Protein AF-A0A1Y5IGN7-F1 (afdb_monomer)

Solvent-accessible surface area (backbone atoms only — not comparable to full-atom values): 6038 Å² total; per-residue (Å²): 138,84,83,79,78,75,76,76,76,69,70,50,72,48,80,42,65,46,38,84,84,47,74,67,51,61,45,80,49,49,49,58,25,30,44,35,42,26,32,60,57,84,62,62,44,40,43,39,40,41,74,88,39,44,40,90,91,64,63,32,75,82,65,30,41,79,69,69,37,71,49,67,72,39,74,49,75,40,72,41,65,66,61,41,50,37,34,34,32,19,78,91,36,44,95,77,62,36,52,35,35,39,37,26,90

Nearest PDB structures (foldseek):
  7pcy-assembly1_A  TM=9.526E-01  e=3.043E-13  Ulva prolifera
  1iuz-assembly1_A  TM=9.443E-01  e=8.065E-13  Ulva pertusa
  1tef-assembly2_B  TM=9.364E-01  e=4.954E-13  Spinacia oleracea
  1plb-assembly1_A  TM=9.106E-01  e=1.094E-12  Petroselinum crispum
  7zqe-assembly1_M  TM=9.259E-01  e=1.915E-11  Chlamydomonas reinhardtii

Organism: Ostreococcus tauri (NCBI:txid70448)

InterPro domains:
  IPR000923 Blue (type 1) copper domain [PF00127] (23-105)
  IPR001235 Blue (type 1) copper protein, plastocyanin-type [PR00156] (28-41)
  IPR001235 Blue (type 1) copper protein, plastocyanin-type [PR00156] (43-58)
  IPR001235 Blue (type 1) copper protein, plastocyanin-type [PR00156] (82-96)
  IPR002387 Plastocyanin [PR00157] (37-55)
  IPR002387 Plastocyanin [PR00157] (84-103)
  IPR002387 Plastocyanin [TIGR02656] (22-105)
  IPR002387 Plastocyanin [cd04219] (24-105)
  IPR008972 Cupredoxin [G3DSA:2.60.40.420] (21-105)
  IPR008972 Cupredoxin [SSF49503] (23-105)
  IPR028871 Blue (type 1) copper protein, binding site [PS00196] (84-98)

Sequence (105 aa):
MTWILRRKERQRTDVYKLVPNSQPSSLTISAGDTVEFVNNKAFPHNVVFDEDDVPSGVNADKLSHEDYLNAPGEKRKTTFNEKGTYGYYCEPHQGAGMAGKITVN

Foldseek 3Di:
DDDPPDPPPDQAEDEAEQDLPDDDLEAEEAAFHKYKYFYADDDWWWKFWDPVFDDPPDDRVVQTDLDTDGDGGDIDMGHGHDFAKIKIATVVCVVVVRIHMYGYD

Radius of gyration: 15.25 Å; Cα contacts (8 Å, |Δi|>4): 220; chains: 1; bounding box: 32×38×49 Å

Secondary structure (DSSP, 8-state):
------------EEEEEE-TT-S-SEEEE-TT-EEEEEE-SSS-EEEEE-GGGS-TT--HHHH-EEEEE-STT-EEEEE--S-EEEEEE-GGGGGGT-EEEEEE-

Structure (mmCIF, N/CA/C/O backbone):
data_AF-A0A1Y5IGN7-F1
#
_entry.id   AF-A0A1Y5IGN7-F1
#
loop_
_atom_site.group_PDB
_atom_site.id
_atom_site.type_symbol
_atom_site.label_atom_id
_atom_site.label_alt_id
_atom_site.label_comp_id
_atom_site.label_asym_id
_atom_site.label_entity_id
_atom_site.label_seq_id
_atom_site.pdbx_PDB_ins_code
_atom_site.Cartn_x
_atom_site.Cartn_y
_atom_site.Cartn_z
_atom_site.occupancy
_atom_site.B_iso_or_equiv
_atom_site.auth_seq_id
_atom_site.auth_comp_id
_atom_site.auth_asym_id
_atom_site.auth_atom_id
_atom_site.pdbx_PDB_model_num
ATOM 1 N N . MET A 1 1 ? -7.890 22.329 37.522 1.00 36.06 1 MET A N 1
ATOM 2 C CA . MET A 1 1 ? -8.241 22.276 36.087 1.00 36.06 1 MET A CA 1
ATOM 3 C C . MET A 1 1 ? -7.084 21.652 35.325 1.00 36.06 1 MET A C 1
ATOM 5 O O . MET A 1 1 ? -6.108 22.338 35.053 1.00 36.06 1 MET A O 1
ATOM 9 N N . THR A 1 2 ? -7.146 20.353 35.043 1.00 28.86 2 THR A N 1
ATOM 10 C CA . THR A 1 2 ? -6.061 19.649 34.346 1.00 28.86 2 THR A CA 1
ATOM 11 C C . THR A 1 2 ? -6.426 19.539 32.873 1.00 28.86 2 THR A C 1
ATOM 13 O O . THR A 1 2 ? -7.326 18.790 32.503 1.00 28.86 2 THR A O 1
ATOM 16 N N . TRP A 1 3 ? -5.755 20.323 32.032 1.00 26.64 3 TRP A N 1
ATOM 17 C CA . TRP A 1 3 ? -5.854 20.209 30.582 1.00 26.64 3 TRP A CA 1
ATOM 18 C C . TRP A 1 3 ? -5.065 18.976 30.139 1.00 26.64 3 TRP A C 1
ATOM 20 O O . TRP A 1 3 ? -3.839 19.004 30.063 1.00 26.64 3 TRP A O 1
ATOM 30 N N . ILE A 1 4 ? -5.761 17.871 29.872 1.00 39.97 4 ILE A N 1
ATOM 31 C CA . ILE A 1 4 ? -5.174 16.727 29.173 1.00 39.97 4 ILE A CA 1
ATOM 32 C C . ILE A 1 4 ? -5.028 17.145 27.707 1.00 39.97 4 ILE A C 1
ATOM 34 O O . ILE A 1 4 ? -5.994 17.133 26.944 1.00 39.97 4 ILE A O 1
ATOM 38 N N . LEU A 1 5 ? -3.818 17.546 27.315 1.00 37.66 5 LEU A N 1
ATOM 39 C CA . LEU A 1 5 ? -3.428 17.665 25.912 1.00 37.66 5 LEU A CA 1
ATOM 40 C C . LEU A 1 5 ? -3.561 16.277 25.276 1.00 37.66 5 LEU A C 1
ATOM 42 O O . LEU A 1 5 ? -2.697 15.417 25.451 1.00 37.66 5 LEU A O 1
ATOM 46 N N . ARG A 1 6 ? -4.659 16.037 24.546 1.00 42.53 6 ARG A N 1
ATOM 47 C CA . ARG A 1 6 ? -4.748 14.884 23.645 1.00 42.53 6 ARG A CA 1
ATOM 48 C C . ARG A 1 6 ? -3.618 15.034 22.634 1.00 42.53 6 ARG A C 1
ATOM 50 O O . ARG A 1 6 ? -3.579 16.008 21.883 1.00 42.53 6 ARG A O 1
ATOM 57 N N . ARG A 1 7 ? -2.677 14.088 22.652 1.00 39.34 7 ARG A N 1
ATOM 58 C CA . ARG A 1 7 ? -1.650 13.946 21.619 1.00 39.34 7 ARG A CA 1
ATOM 59 C C . ARG A 1 7 ? -2.398 13.922 20.286 1.00 39.34 7 ARG A C 1
ATOM 61 O O . ARG 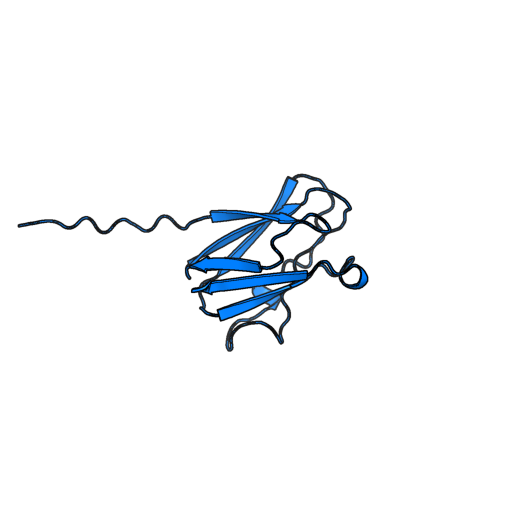A 1 7 ? -3.195 13.020 20.059 1.00 39.34 7 ARG A O 1
ATOM 68 N N . LYS A 1 8 ? -2.197 14.938 19.446 1.00 37.88 8 LYS A N 1
ATOM 69 C CA . LYS A 1 8 ? -2.608 14.896 18.042 1.00 37.88 8 LYS A CA 1
ATOM 70 C C . LYS A 1 8 ? -1.848 13.708 17.466 1.00 37.88 8 LYS A C 1
ATOM 72 O O . LYS A 1 8 ? -0.623 13.773 17.365 1.00 37.88 8 LYS A O 1
ATOM 77 N N . GLU A 1 9 ? -2.539 12.592 17.276 1.00 44.53 9 GLU A N 1
ATOM 78 C CA . GLU A 1 9 ? -1.964 11.364 16.749 1.00 44.53 9 GLU A CA 1
ATOM 79 C C . GLU A 1 9 ? -1.373 11.726 15.390 1.00 44.53 9 GLU A C 1
ATOM 81 O O . GLU A 1 9 ? -2.068 12.098 14.446 1.00 44.53 9 GLU A O 1
ATOM 86 N N . ARG A 1 10 ? -0.047 11.841 15.366 1.00 44.50 10 ARG A N 1
ATOM 87 C CA . ARG A 1 10 ? 0.710 12.169 14.169 1.00 44.50 10 ARG A CA 1
ATOM 88 C C . ARG A 1 10 ? 0.483 10.967 13.264 1.00 44.50 10 ARG A C 1
ATOM 90 O O . ARG A 1 10 ? 0.947 9.901 13.654 1.00 44.50 10 ARG A O 1
ATOM 97 N N . GLN A 1 11 ? -0.245 11.134 12.154 1.00 46.84 11 GLN A N 1
ATOM 98 C CA . GLN A 1 11 ? -0.422 10.097 11.129 1.00 46.84 11 GLN A CA 1
ATOM 99 C C . GLN A 1 11 ? 0.907 9.357 10.972 1.00 46.84 11 GLN A C 1
ATOM 101 O O . GLN A 1 11 ? 1.900 9.973 10.559 1.00 46.84 11 GLN A O 1
ATOM 106 N N . ARG A 1 12 ? 0.988 8.102 11.431 1.00 57.91 12 ARG A N 1
ATOM 107 C CA . ARG A 1 12 ? 2.244 7.368 11.348 1.00 57.91 12 ARG A CA 1
ATOM 108 C C . ARG A 1 12 ? 2.382 6.953 9.894 1.00 57.91 12 ARG A C 1
ATOM 110 O O . ARG A 1 12 ? 1.478 6.382 9.292 1.00 57.91 12 ARG A O 1
ATOM 117 N N . THR A 1 13 ? 3.478 7.390 9.284 1.00 55.81 13 THR A N 1
ATOM 118 C CA . THR A 1 13 ? 3.867 6.908 7.96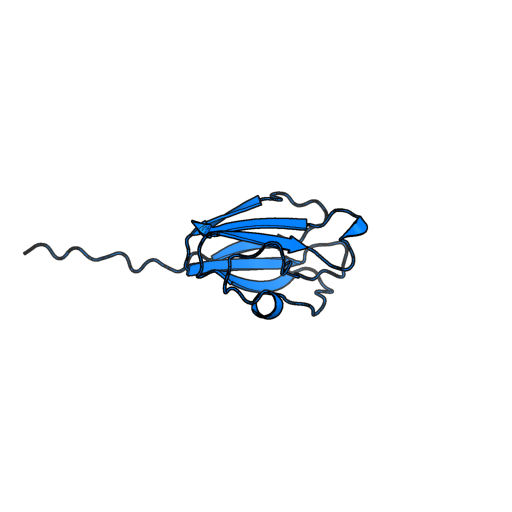4 1.00 55.81 13 THR A CA 1
ATOM 119 C C . THR A 1 13 ? 4.820 5.755 8.194 1.00 55.81 13 THR A C 1
ATOM 121 O O . THR A 1 13 ? 5.957 5.985 8.612 1.00 55.81 13 THR A O 1
ATOM 124 N N . ASP A 1 14 ? 4.357 4.540 7.941 1.00 63.25 14 ASP A N 1
ATOM 125 C CA . ASP A 1 14 ? 5.216 3.366 7.926 1.00 63.25 14 ASP A CA 1
ATOM 126 C C . ASP A 1 14 ? 5.748 3.180 6.499 1.00 63.25 14 ASP A C 1
ATOM 128 O O . ASP A 1 14 ? 5.002 3.172 5.518 1.00 63.25 14 ASP A O 1
ATOM 132 N N . VAL A 1 15 ? 7.074 3.113 6.361 1.00 58.94 15 VAL A N 1
ATOM 133 C CA . VAL A 1 15 ? 7.741 3.000 5.056 1.00 58.94 15 VAL A CA 1
ATOM 134 C C . VAL A 1 15 ? 8.025 1.534 4.764 1.00 58.94 15 VAL A C 1
ATOM 136 O O . VAL A 1 15 ? 8.780 0.883 5.486 1.00 58.94 15 VAL A O 1
ATOM 139 N N . TYR A 1 16 ? 7.467 1.035 3.668 1.00 63.50 16 TYR A N 1
ATOM 140 C CA . TYR A 1 16 ? 7.636 -0.320 3.171 1.00 63.50 16 TYR A CA 1
ATOM 141 C C . TYR A 1 16 ? 8.450 -0.324 1.875 1.00 63.50 16 TYR A C 1
ATOM 143 O O . TYR A 1 16 ? 8.166 0.410 0.936 1.00 63.50 16 TYR A O 1
ATOM 151 N N . LYS A 1 17 ? 9.482 -1.162 1.785 1.00 58.00 17 LYS A N 1
ATOM 152 C CA . LYS A 1 17 ? 10.275 -1.288 0.554 1.00 58.00 17 LYS A CA 1
ATOM 153 C C . LYS A 1 17 ? 9.730 -2.444 -0.274 1.00 58.00 17 LYS A C 1
ATOM 155 O O . LYS A 1 17 ? 9.707 -3.567 0.206 1.00 58.00 17 LYS A O 1
ATOM 160 N N . LEU A 1 18 ? 9.337 -2.165 -1.511 1.00 57.34 18 LEU A N 1
ATOM 161 C CA . LEU A 1 18 ? 9.011 -3.151 -2.532 1.00 57.34 18 LEU A CA 1
ATOM 162 C C . LEU A 1 18 ? 10.310 -3.760 -3.053 1.00 57.34 18 LEU A C 1
ATOM 164 O O . LEU A 1 18 ? 11.067 -3.154 -3.819 1.00 57.34 18 LEU A O 1
ATOM 168 N N . VAL A 1 19 ? 10.595 -4.965 -2.590 1.00 53.41 19 VAL A N 1
ATOM 169 C CA . VAL A 1 19 ? 11.712 -5.773 -3.053 1.00 53.41 19 VAL A CA 1
ATOM 170 C C . VAL A 1 19 ? 11.149 -7.163 -3.345 1.00 53.41 19 VAL A C 1
ATOM 172 O O . VAL A 1 19 ? 10.392 -7.678 -2.521 1.00 53.41 19 VAL A O 1
ATOM 175 N N . PRO A 1 20 ? 11.512 -7.825 -4.458 1.00 45.53 20 PRO A N 1
ATOM 176 C CA . PRO A 1 20 ? 11.178 -9.232 -4.608 1.00 45.53 20 PRO A CA 1
ATOM 177 C C . PRO A 1 20 ? 11.789 -9.967 -3.419 1.00 45.53 20 PRO A C 1
ATOM 179 O O . PRO A 1 20 ? 13.005 -9.885 -3.198 1.00 45.53 20 PRO A O 1
ATOM 182 N N . ASN A 1 21 ? 10.931 -10.625 -2.639 1.00 49.38 21 ASN A N 1
ATOM 183 C CA . ASN A 1 21 ? 11.272 -11.333 -1.408 1.00 49.38 21 ASN A CA 1
ATOM 184 C C . ASN A 1 21 ? 11.571 -10.463 -0.162 1.00 49.38 21 ASN A C 1
ATOM 186 O O . ASN A 1 21 ? 12.095 -10.993 0.820 1.00 49.38 21 ASN A O 1
ATOM 190 N N . SER A 1 22 ? 11.266 -9.152 -0.141 1.00 49.84 22 SER A N 1
ATOM 191 C CA . SER A 1 22 ? 11.316 -8.403 1.127 1.00 49.84 22 SER A CA 1
ATOM 192 C C . SER A 1 22 ? 10.107 -8.732 1.975 1.00 49.84 22 SER A C 1
ATOM 194 O O . SER A 1 22 ? 9.008 -8.233 1.768 1.00 49.84 22 SER A O 1
ATOM 196 N N . GLN A 1 23 ? 10.363 -9.543 2.985 1.00 51.81 23 GLN A N 1
ATOM 197 C CA . GLN A 1 23 ? 9.566 -9.569 4.187 1.00 51.81 23 GLN A CA 1
ATOM 198 C C . GLN A 1 23 ? 9.476 -8.166 4.831 1.00 51.81 23 GLN A C 1
ATOM 200 O O . GLN A 1 23 ? 10.423 -7.379 4.742 1.00 51.81 23 GLN A O 1
ATOM 205 N N . PRO A 1 24 ? 8.377 -7.883 5.541 1.00 52.00 24 PRO A N 1
ATOM 206 C CA . PRO A 1 24 ? 7.357 -8.865 5.874 1.00 52.00 24 PRO A CA 1
ATOM 207 C C . PRO A 1 24 ? 6.276 -8.986 4.794 1.00 52.00 24 PRO A C 1
ATOM 209 O O . PRO A 1 24 ? 5.759 -7.992 4.296 1.00 52.00 24 PRO A O 1
ATOM 212 N N . SER A 1 25 ? 5.891 -10.230 4.501 1.00 69.31 25 SER A N 1
ATOM 213 C CA . SER A 1 25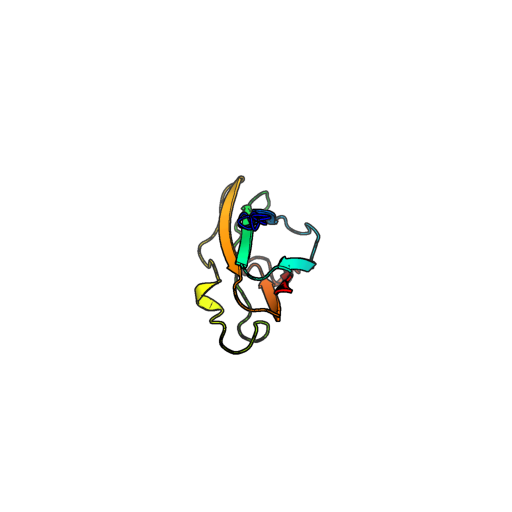 ? 4.649 -10.578 3.799 1.00 69.31 25 SER A CA 1
ATOM 214 C C . SER A 1 25 ? 3.397 -10.180 4.597 1.00 69.31 25 SER A C 1
ATOM 21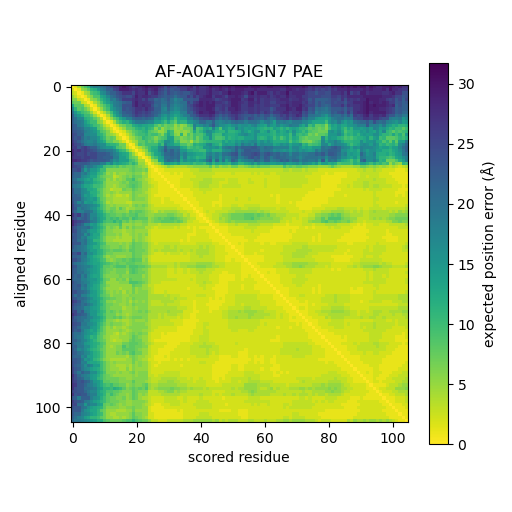6 O O . SER A 1 25 ? 2.283 -10.369 4.124 1.00 69.31 25 SER A O 1
ATOM 218 N N . SER A 1 26 ? 3.567 -9.637 5.809 1.00 78.38 26 SER A N 1
ATOM 219 C CA . SER A 1 26 ? 2.508 -9.185 6.707 1.00 78.38 26 SER A CA 1
ATOM 220 C C . SER A 1 26 ? 2.919 -7.917 7.471 1.00 78.38 26 SER A C 1
ATOM 222 O O . SER A 1 26 ? 3.868 -7.944 8.253 1.00 78.38 26 SER A O 1
ATOM 224 N N . LEU A 1 27 ? 2.192 -6.821 7.308 1.00 85.88 27 LEU A N 1
ATOM 225 C CA . LEU A 1 27 ? 2.379 -5.579 8.059 1.00 85.88 27 LEU A CA 1
ATOM 226 C C . LEU A 1 27 ? 1.163 -5.341 8.958 1.00 85.88 27 LEU A C 1
ATOM 228 O O . LEU A 1 27 ? 0.045 -5.586 8.526 1.00 85.88 27 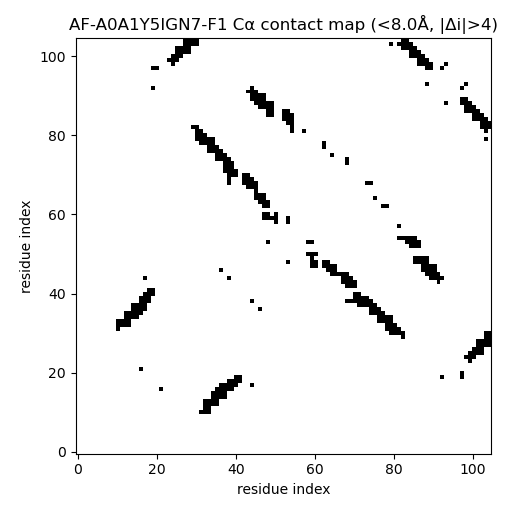LEU A O 1
ATOM 232 N N . THR A 1 28 ? 1.361 -4.834 10.174 1.00 88.75 28 THR A N 1
ATOM 233 C CA . THR A 1 28 ? 0.256 -4.441 11.060 1.00 88.75 28 THR A CA 1
ATOM 234 C C . THR A 1 28 ? 0.349 -2.954 11.380 1.00 88.75 28 THR A C 1
ATOM 236 O O . THR A 1 28 ? 1.365 -2.518 11.917 1.00 88.75 28 THR A O 1
ATOM 239 N N . ILE A 1 29 ? -0.710 -2.202 11.086 1.00 88.69 29 ILE A N 1
ATOM 240 C CA . ILE A 1 29 ? -0.821 -0.749 11.304 1.00 88.69 29 ILE A CA 1
ATOM 241 C C . ILE A 1 29 ? -2.121 -0.406 12.041 1.00 88.69 29 ILE A C 1
ATOM 243 O O . ILE A 1 29 ? -2.949 -1.281 12.305 1.00 88.69 29 ILE A O 1
ATOM 247 N N . SER A 1 30 ? -2.306 0.861 12.402 1.00 91.81 30 SER A N 1
ATOM 248 C CA . SER A 1 30 ? -3.569 1.369 12.943 1.00 91.81 30 SER A CA 1
ATOM 249 C C . SER A 1 30 ? -4.410 2.033 11.854 1.00 91.81 30 SER A C 1
ATOM 251 O O . SER A 1 30 ? -3.881 2.567 10.879 1.00 91.81 30 SER A O 1
ATOM 253 N N . ALA A 1 31 ? -5.733 2.030 12.024 1.00 92.69 31 ALA A N 1
ATOM 254 C CA . ALA A 1 31 ? -6.610 2.816 11.157 1.00 92.69 31 ALA A CA 1
ATOM 255 C C . ALA A 1 31 ? -6.196 4.304 11.147 1.00 92.69 31 ALA A C 1
ATOM 257 O O . ALA A 1 31 ? -5.994 4.919 12.196 1.00 92.69 31 ALA A O 1
ATOM 258 N N . GLY A 1 32 ? -6.078 4.878 9.952 1.00 91.50 32 GLY A N 1
ATOM 259 C CA . GLY A 1 32 ? -5.585 6.230 9.688 1.00 91.50 32 GLY A CA 1
ATOM 260 C C . GLY A 1 32 ? -4.094 6.311 9.335 1.00 91.50 32 GLY A C 1
ATOM 261 O O . GLY A 1 32 ? -3.624 7.389 8.954 1.00 91.50 32 GLY A O 1
ATOM 262 N N . ASP A 1 33 ? -3.350 5.205 9.427 1.00 88.88 33 ASP A N 1
ATOM 263 C CA . ASP A 1 33 ? -1.939 5.159 9.043 1.00 88.88 33 ASP A CA 1
ATOM 264 C C . ASP A 1 33 ? -1.762 5.103 7.517 1.00 88.88 33 ASP A C 1
ATOM 266 O O . ASP A 1 33 ? -2.644 4.706 6.749 1.00 88.88 33 ASP A O 1
ATOM 270 N N . THR A 1 34 ? -0.591 5.551 7.062 1.00 88.56 34 THR A N 1
ATOM 271 C CA . THR A 1 34 ? -0.216 5.555 5.642 1.00 88.56 34 THR A CA 1
ATOM 272 C C . THR A 1 34 ? 0.989 4.665 5.414 1.00 88.56 34 THR A C 1
ATOM 274 O O . THR A 1 34 ? 2.017 4.839 6.066 1.00 88.56 34 THR A O 1
ATOM 277 N N . VAL A 1 35 ? 0.882 3.770 4.436 1.00 89.44 35 VAL A N 1
ATOM 278 C CA . VAL A 1 35 ? 1.990 2.932 3.980 1.00 89.44 35 VAL A CA 1
ATOM 279 C C . VAL A 1 35 ? 2.612 3.564 2.742 1.00 89.44 35 VAL A C 1
ATOM 281 O O . VAL A 1 35 ? 1.918 3.879 1.775 1.00 89.44 35 VAL A O 1
ATOM 284 N N . GLU A 1 36 ? 3.928 3.771 2.776 1.00 87.81 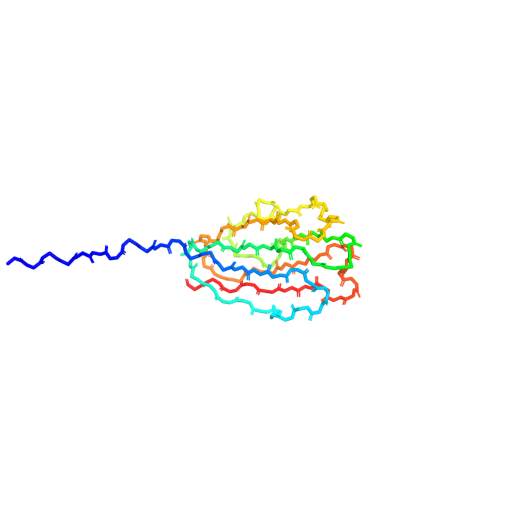36 GLU A N 1
ATOM 285 C CA . GLU A 1 36 ? 4.720 4.190 1.616 1.00 87.81 36 GLU A CA 1
ATOM 286 C C . GLU A 1 36 ? 5.420 2.970 1.017 1.00 87.81 36 GLU A C 1
ATOM 288 O O . GLU A 1 36 ? 6.337 2.445 1.629 1.00 87.81 36 GLU A O 1
ATOM 293 N N . PHE A 1 37 ? 5.025 2.544 -0.178 1.00 87.62 37 PHE A N 1
ATOM 294 C CA . PHE A 1 37 ? 5.671 1.487 -0.947 1.00 87.62 37 PHE A CA 1
ATOM 295 C C . PHE A 1 37 ? 6.827 2.068 -1.766 1.00 87.62 37 PHE A C 1
ATOM 297 O O . PHE A 1 37 ? 6.606 2.946 -2.595 1.00 87.62 37 PHE A O 1
ATOM 304 N N . VAL A 1 38 ? 8.055 1.598 -1.547 1.00 87.19 38 VAL A N 1
ATOM 305 C CA . VAL A 1 38 ? 9.279 2.145 -2.155 1.00 87.19 38 VAL A CA 1
ATOM 306 C C . VAL A 1 38 ? 9.962 1.101 -3.016 1.00 87.19 38 VAL A C 1
ATOM 308 O O . VAL A 1 38 ? 10.462 0.099 -2.510 1.00 87.19 38 VAL A O 1
ATOM 311 N N . ASN A 1 39 ? 10.049 1.369 -4.306 1.00 85.38 39 ASN A N 1
ATOM 312 C CA . ASN A 1 39 ? 10.714 0.512 -5.264 1.00 85.38 39 ASN A CA 1
ATOM 313 C C . ASN A 1 39 ? 12.227 0.424 -5.004 1.00 85.38 39 ASN A C 1
ATOM 315 O O . ASN A 1 39 ? 12.859 1.429 -4.679 1.00 85.38 39 ASN A O 1
ATOM 319 N N . ASN A 1 40 ? 12.834 -0.756 -5.146 1.00 82.75 40 ASN A N 1
ATOM 320 C CA . ASN A 1 40 ? 14.256 -0.948 -4.826 1.00 82.75 40 ASN A CA 1
ATOM 321 C C . ASN A 1 40 ? 15.061 -1.656 -5.924 1.00 82.75 40 ASN A C 1
ATOM 323 O O . ASN A 1 40 ? 16.109 -1.157 -6.324 1.00 82.75 40 ASN A O 1
ATOM 327 N N . LYS A 1 41 ? 14.610 -2.822 -6.402 1.00 82.56 41 LYS A N 1
ATOM 328 C CA . LYS A 1 41 ? 15.301 -3.612 -7.440 1.00 82.56 41 LYS A CA 1
ATOM 329 C C . LYS A 1 41 ? 14.332 -4.522 -8.192 1.00 82.56 41 LYS A C 1
ATOM 331 O O . LYS A 1 41 ? 13.250 -4.791 -7.686 1.00 82.56 41 LYS A O 1
ATOM 336 N N . ALA A 1 42 ? 14.796 -5.082 -9.314 1.00 83.38 42 ALA A N 1
ATOM 337 C CA . ALA A 1 42 ? 14.067 -6.039 -10.158 1.00 83.38 42 ALA A CA 1
ATOM 338 C C . ALA A 1 42 ? 12.734 -5.479 -10.670 1.00 83.38 42 ALA A C 1
ATOM 340 O O . ALA A 1 42 ? 11.675 -6.036 -10.427 1.00 83.38 42 ALA A O 1
ATOM 341 N N . PHE A 1 43 ? 12.831 -4.325 -11.315 1.00 85.44 43 PHE A N 1
ATOM 342 C CA . PHE A 1 43 ? 11.730 -3.587 -11.924 1.00 85.44 43 PHE A CA 1
ATOM 343 C C . PHE A 1 43 ? 11.158 -4.321 -13.149 1.00 85.44 43 PHE A C 1
ATOM 345 O O . PHE A 1 43 ? 11.884 -5.118 -13.752 1.00 85.44 43 PHE A O 1
ATOM 352 N N . PRO A 1 44 ? 9.930 -3.991 -13.584 1.00 91.31 44 PRO A N 1
ATOM 353 C CA . PRO A 1 44 ? 8.987 -3.050 -12.965 1.00 91.31 44 PRO A CA 1
ATOM 354 C C . PRO A 1 44 ? 8.249 -3.630 -11.751 1.00 91.31 44 PRO A C 1
ATOM 356 O O . PRO A 1 44 ? 8.083 -4.839 -11.640 1.00 91.31 44 PRO A O 1
ATOM 359 N N . HIS A 1 45 ? 7.769 -2.760 -10.860 1.00 90.50 45 HIS A N 1
ATOM 360 C CA . HIS A 1 45 ? 6.865 -3.135 -9.765 1.00 90.50 45 HIS A CA 1
ATOM 361 C C . HIS A 1 45 ? 5.617 -2.274 -9.748 1.00 90.50 45 HIS A C 1
ATOM 363 O O . HIS A 1 45 ? 5.689 -1.092 -10.057 1.00 90.50 45 HIS A O 1
ATOM 369 N N . ASN A 1 46 ? 4.505 -2.827 -9.294 1.00 92.06 46 ASN A N 1
ATOM 370 C CA . ASN A 1 46 ? 3.332 -2.059 -8.908 1.00 92.06 46 ASN A CA 1
ATOM 371 C C . ASN A 1 46 ? 2.707 -2.630 -7.633 1.00 92.06 46 ASN A C 1
ATOM 373 O O . ASN A 1 46 ? 3.260 -3.546 -7.017 1.00 92.06 46 ASN A O 1
ATOM 377 N N . VAL A 1 47 ? 1.614 -2.017 -7.188 1.00 92.50 47 VAL A N 1
ATOM 378 C CA . VAL A 1 47 ? 0.890 -2.437 -5.986 1.00 92.50 47 VAL A CA 1
ATOM 379 C C . VAL A 1 47 ? -0.580 -2.505 -6.338 1.00 92.50 47 VAL A C 1
ATOM 381 O O . VAL A 1 47 ? -1.215 -1.468 -6.495 1.00 92.50 47 VAL A O 1
ATOM 384 N N . VAL A 1 48 ? -1.113 -3.713 -6.445 1.00 94.25 48 VAL A N 1
ATOM 385 C CA . VAL A 1 48 ? -2.530 -3.955 -6.709 1.00 94.25 48 VAL A CA 1
ATOM 386 C C . VAL A 1 48 ? -3.132 -4.645 -5.497 1.00 94.25 48 VAL A C 1
ATOM 388 O O . VAL A 1 48 ? -2.547 -5.592 -4.976 1.00 94.25 48 VAL A O 1
ATOM 391 N N . PHE A 1 49 ? -4.257 -4.130 -5.010 1.00 95.00 49 PHE A N 1
ATOM 392 C CA . PHE A 1 49 ? -5.040 -4.756 -3.952 1.00 95.00 49 PHE A CA 1
ATOM 393 C C . PHE A 1 49 ? -6.049 -5.717 -4.565 1.00 95.00 49 PHE A C 1
ATOM 395 O O . PHE A 1 49 ? -6.700 -5.380 -5.550 1.00 95.00 49 PHE A O 1
ATOM 402 N N . ASP A 1 50 ? -6.161 -6.898 -3.970 1.00 93.62 50 ASP A N 1
ATOM 403 C CA . ASP A 1 50 ? -7.110 -7.922 -4.395 1.00 93.62 50 ASP A CA 1
ATOM 404 C C . ASP A 1 50 ? -8.525 -7.533 -3.943 1.00 93.62 50 ASP A C 1
ATOM 406 O O . ASP A 1 50 ? -8.751 -7.291 -2.755 1.00 93.62 50 ASP A O 1
ATOM 410 N N . GLU A 1 51 ? -9.473 -7.447 -4.877 1.00 94.56 51 GLU A N 1
ATOM 411 C CA . GLU A 1 51 ? -10.865 -7.095 -4.577 1.00 94.56 51 GLU A CA 1
ATOM 412 C C . GLU A 1 51 ? -11.550 -8.107 -3.646 1.00 94.56 51 GLU A C 1
ATOM 414 O O . GLU A 1 51 ? -12.436 -7.725 -2.876 1.00 94.56 51 GLU A O 1
ATOM 419 N N . ASP A 1 52 ? -11.086 -9.360 -3.652 1.00 94.38 52 ASP A N 1
ATOM 420 C CA . ASP A 1 52 ? -11.602 -10.436 -2.809 1.00 94.38 52 ASP A CA 1
ATOM 421 C C . ASP A 1 52 ? -10.920 -10.494 -1.422 1.00 94.38 52 ASP A C 1
ATOM 423 O O . ASP A 1 52 ? -11.431 -11.157 -0.514 1.00 94.38 52 ASP A O 1
ATOM 427 N N . ASP A 1 53 ? -9.797 -9.787 -1.216 1.00 94.44 53 ASP A N 1
ATOM 428 C CA . ASP A 1 53 ? -9.035 -9.756 0.051 1.00 94.44 53 ASP A CA 1
ATOM 429 C C . ASP A 1 53 ? -8.889 -8.331 0.619 1.00 94.44 53 ASP A C 1
ATOM 431 O O . ASP A 1 53 ? -7.847 -7.945 1.155 1.00 94.44 53 ASP A O 1
ATOM 435 N N . VAL A 1 54 ? -9.957 -7.534 0.530 1.00 96.44 54 VAL A N 1
ATOM 436 C CA . VAL A 1 54 ? -10.098 -6.246 1.231 1.00 96.44 54 VAL A CA 1
ATOM 437 C C . VAL A 1 54 ? -11.361 -6.215 2.103 1.00 96.44 54 VAL A C 1
ATOM 439 O O . VAL A 1 54 ? -12.303 -6.978 1.878 1.00 96.44 54 VAL A O 1
ATOM 442 N N . PRO A 1 55 ? -11.441 -5.342 3.129 1.00 96.62 55 PRO A N 1
ATOM 443 C CA . PRO A 1 55 ? -12.626 -5.260 3.977 1.00 96.62 55 PRO A CA 1
ATOM 444 C C . PRO A 1 55 ? -13.862 -4.813 3.188 1.00 96.62 55 PRO A C 1
ATOM 446 O O . PRO A 1 55 ? -13.780 -3.964 2.302 1.00 96.62 55 PRO A O 1
ATOM 449 N N . SER A 1 56 ? -15.038 -5.325 3.556 1.00 94.19 56 SER A N 1
ATOM 450 C CA . SER A 1 56 ? -16.303 -4.949 2.911 1.00 94.19 56 SER A CA 1
ATOM 451 C C . SER A 1 56 ? -16.501 -3.429 2.877 1.00 94.19 56 SER A C 1
ATOM 453 O O . SER A 1 56 ? -16.401 -2.757 3.902 1.00 94.19 56 SER A O 1
ATOM 455 N N . GLY A 1 57 ? -16.858 -2.897 1.706 1.00 92.25 57 GLY A N 1
ATOM 456 C CA . GLY A 1 57 ? -17.073 -1.462 1.489 1.00 92.25 57 GLY A CA 1
ATOM 457 C C . GLY A 1 57 ? -15.807 -0.679 1.129 1.00 92.25 57 GLY A C 1
ATOM 458 O O . GLY A 1 57 ? -15.911 0.485 0.738 1.00 92.25 57 GLY A O 1
ATOM 459 N N . VAL A 1 58 ? -14.629 -1.304 1.194 1.00 95.81 58 VAL A N 1
ATOM 460 C CA . VAL A 1 58 ? -13.403 -0.762 0.606 1.00 95.81 58 VAL A CA 1
ATOM 461 C C . VAL A 1 58 ? -13.429 -0.983 -0.904 1.00 95.81 58 VAL A C 1
ATOM 463 O O . VAL A 1 58 ? -13.811 -2.041 -1.386 1.00 95.81 58 VAL A O 1
ATOM 466 N N . ASN A 1 59 ? -13.004 0.028 -1.659 1.00 95.69 59 ASN A N 1
ATOM 467 C CA . ASN A 1 59 ? -12.776 -0.090 -3.095 1.00 95.69 59 ASN A CA 1
ATOM 468 C C . ASN A 1 59 ? -11.280 -0.359 -3.329 1.00 95.69 59 ASN A C 1
ATOM 470 O O . ASN A 1 59 ? -10.463 0.525 -3.055 1.00 95.69 59 ASN A O 1
ATOM 474 N N . ALA A 1 60 ? -10.943 -1.567 -3.788 1.00 95.12 60 ALA A N 1
ATOM 475 C CA . ALA A 1 60 ? -9.564 -1.997 -4.015 1.00 95.12 60 ALA A CA 1
ATOM 476 C C . ALA A 1 60 ? -8.865 -1.154 -5.093 1.00 95.12 60 ALA A C 1
ATOM 478 O O . ALA A 1 60 ? -7.770 -0.656 -4.840 1.00 95.12 60 ALA A O 1
ATOM 479 N N . ASP A 1 61 ? -9.530 -0.870 -6.218 1.00 95.12 61 ASP A N 1
ATOM 480 C CA . ASP A 1 61 ? -8.985 -0.054 -7.318 1.00 95.12 61 ASP A CA 1
ATOM 481 C C . ASP A 1 61 ? -8.488 1.317 -6.845 1.00 95.12 61 ASP A C 1
ATOM 483 O O . ASP A 1 61 ? -7.455 1.811 -7.287 1.00 95.12 61 ASP A O 1
ATOM 487 N N . LYS A 1 62 ? -9.196 1.940 -5.893 1.00 95.19 62 LYS A N 1
ATOM 488 C CA . LYS A 1 62 ? -8.803 3.235 -5.311 1.00 95.19 62 LYS A CA 1
ATOM 489 C C . LYS A 1 62 ? -7.566 3.158 -4.416 1.00 95.19 62 LYS A C 1
ATOM 491 O O . LYS A 1 62 ? -6.951 4.194 -4.163 1.00 95.19 62 LYS A O 1
ATOM 496 N N . LEU A 1 63 ? -7.252 1.985 -3.873 1.00 94.19 63 LEU A N 1
ATOM 497 C CA . LEU A 1 63 ? -6.050 1.750 -3.069 1.00 94.19 63 LEU A CA 1
ATOM 498 C C . LEU A 1 63 ? -4.863 1.313 -3.933 1.00 94.19 63 LEU A C 1
ATOM 500 O O . LEU A 1 63 ? -3.713 1.534 -3.532 1.00 94.19 63 LEU A O 1
ATOM 504 N N . SER A 1 64 ? -5.156 0.699 -5.080 1.00 95.00 64 SER A N 1
ATOM 505 C CA . SER A 1 64 ? -4.200 0.191 -6.055 1.00 95.00 64 SER A CA 1
ATOM 506 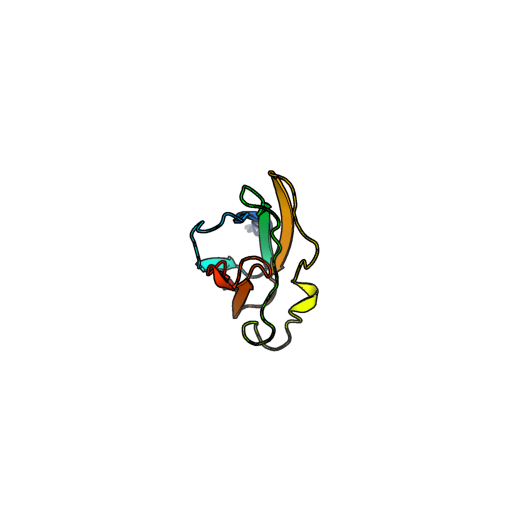C C . SER A 1 64 ? -3.464 1.311 -6.791 1.00 95.00 64 SER A C 1
ATOM 508 O O . SER A 1 64 ? -3.958 2.419 -6.993 1.00 95.00 64 SER A O 1
ATOM 51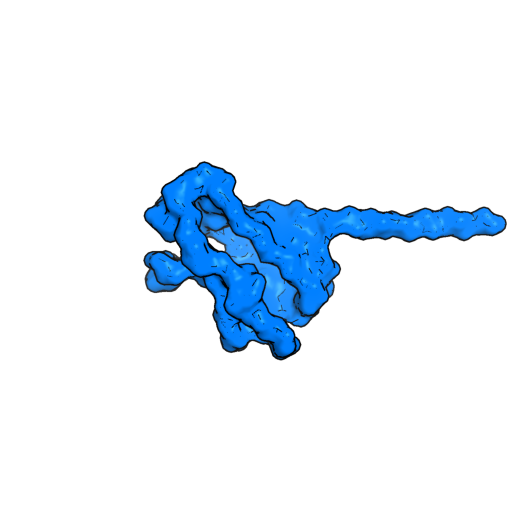0 N N . HIS A 1 65 ? -2.244 0.997 -7.207 1.00 94.81 65 HIS A N 1
ATOM 511 C CA . HIS A 1 65 ? -1.375 1.825 -8.033 1.00 94.81 65 HIS A CA 1
ATOM 512 C C . HIS A 1 65 ? -0.891 0.960 -9.189 1.00 94.81 65 HIS A C 1
ATOM 514 O O . HIS A 1 65 ? 0.177 0.365 -9.087 1.00 94.81 65 HIS A O 1
ATOM 520 N N . GLU A 1 66 ? -1.683 0.865 -10.255 1.00 93.19 66 GLU A N 1
ATOM 521 C CA . GLU A 1 66 ? -1.406 -0.015 -11.404 1.00 93.19 66 GLU A CA 1
ATOM 522 C C . GLU A 1 66 ? -0.176 0.429 -12.208 1.00 93.19 66 GLU A C 1
ATOM 524 O O . GLU A 1 66 ? 0.578 -0.405 -12.711 1.00 93.19 66 GLU A O 1
ATOM 529 N N . ASP A 1 67 ? 0.075 1.740 -12.266 1.00 95.06 67 ASP A N 1
ATOM 530 C CA . ASP A 1 67 ? 1.251 2.322 -12.911 1.00 95.06 67 ASP A CA 1
ATOM 531 C C . ASP A 1 67 ? 2.562 1.712 -12.393 1.00 95.06 67 ASP A C 1
ATOM 533 O O . ASP A 1 67 ? 2.875 1.763 -11.196 1.00 95.06 67 ASP A O 1
ATOM 537 N N . TYR A 1 68 ? 3.403 1.263 -13.324 1.00 93.69 68 TYR A N 1
ATOM 538 C CA . TYR A 1 68 ? 4.694 0.682 -12.987 1.00 93.69 68 TYR A CA 1
ATOM 539 C C . TYR A 1 68 ? 5.686 1.688 -12.404 1.00 93.69 68 TYR A C 1
ATOM 541 O O . TYR A 1 68 ? 5.931 2.773 -12.933 1.00 93.69 68 TYR A O 1
ATOM 549 N N . LEU A 1 69 ? 6.333 1.241 -11.335 1.00 90.69 69 LEU A N 1
ATOM 550 C CA . LEU A 1 69 ? 7.549 1.789 -10.773 1.00 90.69 69 LEU A CA 1
ATOM 551 C C . LEU A 1 69 ? 8.740 1.111 -11.462 1.00 90.69 69 LEU A C 1
ATOM 553 O O . LEU A 1 69 ? 8.963 -0.098 -11.327 1.00 90.69 69 LEU A O 1
ATOM 557 N N . ASN A 1 70 ? 9.521 1.895 -12.193 1.00 92.94 70 ASN A N 1
ATOM 558 C CA . ASN A 1 70 ? 10.572 1.443 -13.102 1.00 92.94 70 ASN A CA 1
ATOM 559 C C . ASN A 1 70 ? 11.989 1.744 -12.600 1.00 92.94 70 ASN A C 1
ATOM 561 O O . ASN A 1 70 ? 12.954 1.222 -13.159 1.00 92.94 70 ASN A O 1
ATOM 565 N N . ALA A 1 71 ? 12.130 2.566 -11.558 1.00 90.00 71 ALA A N 1
ATOM 566 C CA . ALA A 1 71 ? 13.431 2.969 -11.037 1.00 90.00 71 ALA A CA 1
ATOM 567 C C . ALA A 1 71 ? 13.553 2.790 -9.512 1.00 90.00 71 ALA A C 1
ATOM 569 O O . ALA A 1 71 ? 12.552 2.836 -8.786 1.00 90.00 71 ALA A O 1
ATOM 570 N N .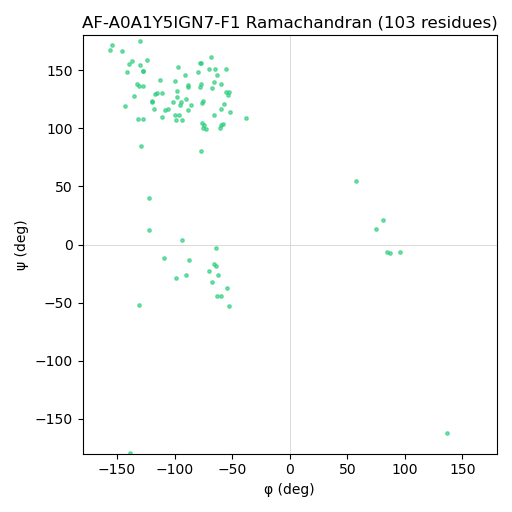 PRO A 1 72 ? 14.787 2.615 -8.992 1.00 88.44 72 PRO A N 1
ATOM 571 C CA . PRO A 1 72 ? 15.020 2.574 -7.556 1.00 88.44 72 PRO A CA 1
ATOM 572 C C . PRO A 1 72 ? 14.580 3.882 -6.893 1.00 88.44 72 PRO A C 1
ATOM 574 O O . PRO A 1 72 ? 14.875 4.972 -7.377 1.00 88.44 72 PRO A O 1
ATOM 577 N N . GLY A 1 73 ? 13.928 3.775 -5.740 1.00 86.12 73 GLY A N 1
ATOM 578 C CA . GLY A 1 73 ? 13.511 4.912 -4.927 1.00 86.12 73 GLY A CA 1
ATOM 579 C C . GLY A 1 73 ? 12.181 5.545 -5.331 1.00 86.12 73 GLY A C 1
ATOM 580 O O . GLY A 1 73 ? 11.706 6.397 -4.581 1.00 86.12 73 GLY A O 1
ATOM 581 N N . GLU A 1 74 ? 11.561 5.134 -6.442 1.00 90.25 74 GLU A N 1
ATOM 582 C CA . GLU A 1 74 ? 10.192 5.539 -6.781 1.00 90.25 74 GLU A CA 1
ATOM 583 C C . GLU A 1 74 ? 9.186 4.994 -5.767 1.00 90.25 74 GLU A C 1
ATOM 585 O O . GLU A 1 74 ? 9.422 3.962 -5.133 1.00 90.25 74 GLU A O 1
ATOM 590 N N . LYS A 1 75 ? 8.073 5.710 -5.572 1.00 88.44 75 LYS A N 1
ATOM 591 C CA . LYS A 1 75 ? 7.203 5.480 -4.418 1.00 88.44 75 LYS A CA 1
ATOM 592 C C . LYS A 1 75 ? 5.726 5.597 -4.736 1.00 88.44 75 LYS A C 1
ATOM 594 O O . LYS A 1 75 ? 5.329 6.461 -5.514 1.00 88.44 75 LYS A O 1
ATOM 599 N N . ARG A 1 76 ? 4.917 4.818 -4.022 1.00 90.31 76 ARG A N 1
ATOM 600 C CA . ARG A 1 76 ? 3.456 4.955 -3.945 1.00 90.31 76 ARG A CA 1
ATOM 601 C C . ARG A 1 76 ? 3.016 5.010 -2.491 1.00 90.31 76 ARG A C 1
ATOM 603 O O . ARG A 1 76 ? 3.684 4.461 -1.621 1.00 90.31 76 ARG A O 1
ATOM 610 N N . LYS A 1 77 ? 1.924 5.716 -2.211 1.00 90.56 77 LYS A N 1
ATOM 611 C CA . LYS A 1 77 ? 1.395 5.878 -0.853 1.00 90.56 77 LYS A CA 1
ATOM 612 C C . LYS A 1 77 ? -0.068 5.498 -0.821 1.00 90.56 77 LYS A C 1
ATOM 614 O O . LYS A 1 77 ? -0.820 5.947 -1.681 1.00 90.56 77 LYS A O 1
ATOM 619 N N . THR A 1 78 ? -0.450 4.760 0.211 1.00 90.88 78 THR A N 1
ATOM 620 C CA . THR A 1 78 ? -1.840 4.379 0.457 1.00 90.88 78 THR A CA 1
ATOM 621 C C . THR A 1 78 ? -2.158 4.581 1.932 1.00 90.88 78 THR A C 1
ATOM 623 O O . THR A 1 78 ? -1.421 4.118 2.802 1.00 90.88 78 THR A O 1
ATOM 626 N N . THR A 1 79 ? -3.237 5.309 2.215 1.00 92.69 79 THR A N 1
ATOM 627 C CA . THR A 1 79 ? -3.753 5.522 3.573 1.00 92.69 79 THR A CA 1
ATOM 628 C C . THR A 1 79 ? -4.897 4.554 3.834 1.00 92.69 79 THR A C 1
ATOM 630 O O . THR A 1 79 ? -5.812 4.452 3.018 1.00 92.69 79 THR A O 1
ATOM 633 N N . PHE A 1 80 ? -4.866 3.876 4.978 1.00 92.56 80 PHE A N 1
ATOM 634 C CA . PHE A 1 80 ? -5.842 2.849 5.332 1.00 92.56 80 PHE A CA 1
ATOM 635 C C . PHE A 1 80 ? -6.724 3.341 6.467 1.00 92.56 80 PHE A C 1
ATOM 637 O O . PHE A 1 80 ? -6.259 3.483 7.593 1.00 92.56 80 PHE A O 1
ATOM 644 N N . ASN A 1 81 ? -7.993 3.615 6.178 1.00 93.69 81 ASN A N 1
ATOM 645 C CA . ASN A 1 81 ? -8.928 4.141 7.177 1.00 93.69 81 ASN A CA 1
ATOM 646 C C . ASN A 1 81 ? -9.831 3.062 7.779 1.00 93.69 81 ASN A C 1
ATOM 648 O O . ASN A 1 81 ? -10.240 3.194 8.929 1.00 93.69 81 ASN A O 1
ATOM 652 N N . GLU A 1 82 ? -10.120 2.002 7.024 1.00 96.31 82 GLU A N 1
ATOM 653 C CA . GLU A 1 82 ? -10.982 0.922 7.493 1.00 96.31 82 GLU A CA 1
ATOM 654 C C . GLU A 1 82 ? -10.150 -0.173 8.160 1.00 96.31 82 GLU A C 1
ATOM 656 O O . GLU A 1 82 ? -9.007 -0.445 7.792 1.00 96.31 82 GLU A O 1
ATOM 661 N N . LYS A 1 83 ? -10.719 -0.795 9.190 1.00 96.31 83 LYS A N 1
ATOM 662 C CA . LYS A 1 83 ? -10.071 -1.919 9.864 1.00 96.31 83 LYS A CA 1
ATOM 663 C C . LYS A 1 83 ? -10.259 -3.191 9.059 1.00 96.31 83 LYS A C 1
ATOM 665 O O . LYS A 1 83 ? -11.308 -3.407 8.457 1.00 96.31 83 LYS A O 1
ATOM 670 N N . GLY A 1 84 ? -9.275 -4.074 9.141 1.00 95.94 84 GLY A N 1
ATOM 671 C CA . GLY A 1 84 ? -9.337 -5.389 8.526 1.00 95.94 84 GLY A CA 1
ATOM 672 C C . GLY A 1 84 ? -8.047 -5.767 7.821 1.00 95.94 84 GLY A C 1
ATOM 673 O O . GLY A 1 84 ? -6.976 -5.237 8.102 1.00 95.94 84 GLY A O 1
ATOM 674 N N . THR A 1 85 ? -8.158 -6.755 6.949 1.00 95.56 85 THR A N 1
ATOM 675 C CA . THR A 1 85 ? -7.051 -7.272 6.152 1.00 95.56 85 THR A CA 1
ATOM 676 C C . THR A 1 85 ? -7.110 -6.688 4.751 1.00 95.56 85 THR A C 1
ATOM 678 O O . THR A 1 85 ? -8.193 -6.607 4.191 1.00 95.56 85 THR A O 1
ATOM 681 N N . TYR A 1 86 ? -5.944 -6.363 4.201 1.00 95.12 86 TYR A N 1
ATOM 682 C CA . TYR A 1 86 ? -5.748 -5.945 2.822 1.00 95.12 86 TYR A CA 1
ATOM 683 C C . TYR A 1 86 ? -4.663 -6.814 2.185 1.00 95.12 86 TYR A C 1
ATOM 685 O O . TYR A 1 86 ? -3.483 -6.686 2.535 1.00 95.12 86 TYR A O 1
ATOM 693 N N . GLY A 1 87 ? -5.056 -7.703 1.283 1.00 94.00 87 GLY A N 1
ATOM 694 C CA . GLY A 1 87 ? -4.158 -8.439 0.404 1.00 94.00 87 GLY A CA 1
ATOM 695 C C . GLY A 1 87 ? -3.696 -7.554 -0.747 1.00 94.00 87 GLY A C 1
ATOM 696 O O . GLY A 1 87 ? -4.489 -6.822 -1.337 1.00 94.00 87 GLY A O 1
ATOM 697 N N . TYR A 1 88 ? -2.403 -7.593 -1.057 1.00 92.62 88 TYR A N 1
ATOM 698 C CA . TYR A 1 88 ? -1.851 -6.906 -2.219 1.00 92.62 88 TYR A CA 1
ATOM 699 C C . TYR A 1 88 ? -0.806 -7.759 -2.926 1.00 92.62 88 TYR A C 1
ATOM 701 O O . TYR A 1 88 ? -0.148 -8.610 -2.322 1.00 92.62 88 TYR A O 1
ATOM 709 N N . TYR A 1 89 ? -0.612 -7.493 -4.208 1.00 90.81 89 TYR A N 1
ATOM 710 C CA . TYR A 1 89 ? 0.360 -8.173 -5.045 1.00 90.81 89 TYR A CA 1
ATOM 711 C C . TYR A 1 89 ? 0.968 -7.227 -6.082 1.00 90.81 89 TYR A C 1
ATOM 713 O O . TYR A 1 89 ? 0.517 -6.100 -6.289 1.00 90.81 89 TYR A O 1
ATOM 721 N N . CYS A 1 90 ? 2.053 -7.687 -6.696 1.00 90.94 90 CYS A N 1
ATOM 722 C CA . CYS A 1 90 ? 2.690 -7.038 -7.834 1.00 90.94 90 CYS A CA 1
ATOM 723 C C . CYS A 1 90 ? 2.362 -7.852 -9.087 1.00 90.94 90 CYS A C 1
ATOM 725 O O . CYS A 1 90 ? 2.772 -9.009 -9.186 1.00 90.94 90 CYS A O 1
ATOM 727 N N . GLU A 1 91 ? 1.638 -7.268 -10.039 1.00 91.75 91 GLU A N 1
ATOM 728 C CA . GLU A 1 91 ? 1.169 -7.953 -11.252 1.00 91.75 91 GLU A CA 1
ATOM 729 C C . GLU A 1 91 ? 2.288 -8.657 -12.041 1.00 91.75 91 GLU A C 1
ATOM 731 O O . GLU A 1 91 ? 2.171 -9.866 -12.270 1.00 91.75 91 GLU A O 1
ATOM 736 N N . PRO A 1 92 ? 3.407 -7.993 -12.413 1.00 90.38 92 PRO A N 1
ATOM 737 C CA . PRO A 1 92 ? 4.463 -8.642 -13.196 1.00 90.38 92 PRO A CA 1
ATOM 738 C C . PRO A 1 92 ? 5.185 -9.766 -12.436 1.00 90.38 92 PRO A C 1
ATOM 740 O O . PRO A 1 92 ? 5.860 -10.591 -13.051 1.00 90.38 92 PRO A O 1
ATOM 743 N N . HIS A 1 93 ? 5.051 -9.821 -11.106 1.00 87.38 93 HIS A N 1
ATOM 744 C CA . HIS A 1 93 ? 5.779 -10.750 -10.240 1.00 87.38 93 HIS A CA 1
ATOM 745 C C . HIS A 1 93 ? 4.870 -11.651 -9.395 1.00 87.38 93 HIS A C 1
ATOM 747 O O . HIS A 1 93 ? 5.358 -12.357 -8.507 1.00 87.38 93 HIS A O 1
ATOM 753 N N . GLN A 1 94 ? 3.570 -11.698 -9.692 1.00 84.88 94 GLN A N 1
ATOM 754 C CA . GLN A 1 94 ? 2.615 -12.535 -8.967 1.00 84.88 94 GLN A CA 1
ATOM 755 C C . GLN A 1 94 ? 2.996 -14.018 -9.053 1.00 84.88 94 GLN A C 1
ATOM 757 O O . GLN A 1 94 ? 3.037 -14.711 -8.039 1.00 84.88 94 GLN A O 1
ATOM 762 N N . GLY A 1 95 ? 3.378 -14.496 -10.244 1.00 83.62 95 GLY A N 1
ATOM 763 C CA . GLY A 1 95 ? 3.837 -15.878 -10.447 1.00 83.62 95 GLY A CA 1
ATOM 764 C C . GLY A 1 95 ? 5.132 -16.229 -9.699 1.00 83.62 95 GLY A C 1
ATOM 765 O O . GLY A 1 95 ? 5.411 -17.403 -9.477 1.00 83.62 95 GLY A O 1
ATOM 766 N N . ALA A 1 96 ? 5.905 -15.223 -9.275 1.00 84.31 96 ALA A N 1
ATOM 767 C CA . ALA A 1 96 ? 7.092 -15.381 -8.435 1.00 84.31 96 ALA A CA 1
ATOM 768 C C . ALA A 1 96 ? 6.787 -15.229 -6.929 1.00 84.31 96 ALA A C 1
ATOM 770 O O . ALA A 1 96 ? 7.708 -15.253 -6.113 1.00 84.31 96 ALA A O 1
ATOM 771 N N . GLY A 1 97 ? 5.513 -15.066 -6.555 1.00 84.50 97 GLY A N 1
ATOM 772 C CA . GLY A 1 97 ? 5.069 -14.955 -5.167 1.00 84.50 97 GLY A CA 1
ATOM 773 C C . GLY A 1 97 ? 5.236 -13.565 -4.555 1.00 84.50 97 GLY A C 1
ATOM 774 O O . GLY A 1 97 ? 5.286 -13.451 -3.331 1.00 84.50 97 GLY A O 1
ATOM 775 N N . MET A 1 98 ? 5.341 -12.503 -5.364 1.00 86.69 98 MET A N 1
ATOM 776 C CA . MET A 1 98 ? 5.391 -11.136 -4.841 1.00 86.69 98 MET A CA 1
ATOM 777 C C . MET A 1 98 ? 3.996 -10.661 -4.418 1.00 86.69 98 MET A C 1
ATOM 779 O O . MET A 1 98 ? 3.317 -9.932 -5.140 1.00 86.69 98 MET A O 1
ATOM 783 N N . ALA A 1 99 ? 3.601 -11.090 -3.225 1.00 88.25 99 ALA A N 1
ATOM 784 C CA . ALA A 1 99 ? 2.362 -10.725 -2.560 1.00 88.25 99 ALA A CA 1
ATOM 785 C C . ALA A 1 99 ? 2.611 -10.430 -1.076 1.00 88.25 99 ALA A C 1
ATOM 787 O O . ALA A 1 99 ? 3.595 -10.885 -0.481 1.00 88.25 99 ALA A O 1
ATOM 788 N N . GLY A 1 100 ? 1.709 -9.668 -0.472 1.00 88.25 100 GLY A N 1
ATOM 789 C CA . GLY A 1 100 ? 1.758 -9.319 0.936 1.00 88.25 100 GLY A CA 1
ATOM 790 C C . GLY A 1 100 ? 0.380 -9.008 1.501 1.00 88.25 100 GLY A C 1
ATOM 791 O O . GLY A 1 100 ? -0.616 -8.928 0.790 1.00 88.25 100 GLY A O 1
ATOM 792 N N . LYS A 1 101 ? 0.340 -8.844 2.819 1.00 90.44 101 LYS A N 1
ATOM 793 C CA . LYS A 1 101 ? -0.872 -8.605 3.593 1.00 90.44 101 LYS A CA 1
ATOM 794 C C . LYS A 1 101 ? -0.661 -7.443 4.551 1.00 90.44 101 LYS A C 1
ATOM 796 O O . LYS A 1 101 ? 0.388 -7.340 5.184 1.00 90.44 101 LYS A O 1
ATOM 801 N N . ILE A 1 102 ? -1.650 -6.571 4.680 1.00 91.69 102 ILE A N 1
ATOM 802 C CA . ILE A 1 102 ? -1.658 -5.479 5.655 1.00 91.69 102 ILE A CA 1
ATOM 803 C C . ILE A 1 102 ? -2.862 -5.679 6.571 1.00 91.69 102 ILE A C 1
ATOM 805 O O . ILE A 1 102 ? -3.994 -5.758 6.108 1.00 91.69 102 ILE A O 1
ATOM 809 N N . THR A 1 103 ? -2.621 -5.770 7.872 1.00 93.56 103 THR A N 1
ATOM 810 C CA . THR A 1 103 ? -3.650 -5.829 8.910 1.00 93.56 103 THR A CA 1
ATOM 811 C C . THR A 1 103 ? -3.781 -4.456 9.554 1.00 93.56 103 THR A C 1
ATOM 813 O O . THR A 1 103 ? -2.817 -3.919 10.097 1.00 93.56 103 THR A O 1
ATOM 816 N N . VAL A 1 104 ? -4.982 -3.894 9.525 1.00 94.44 104 VAL A N 1
ATOM 817 C CA . VAL A 1 104 ? -5.313 -2.588 10.096 1.00 94.44 104 VAL A CA 1
ATOM 818 C C . VAL A 1 104 ? -6.168 -2.800 11.342 1.00 94.44 104 VAL A C 1
ATOM 820 O O . VAL A 1 104 ? -7.280 -3.328 11.249 1.00 94.44 104 VAL A O 1
ATOM 823 N N . ASN A 1 105 ? -5.629 -2.410 12.500 1.00 92.25 105 ASN A N 1
ATOM 824 C CA . ASN A 1 105 ? -6.242 -2.587 13.824 1.00 92.25 105 ASN A CA 1
ATOM 825 C C . ASN A 1 105 ? -7.033 -1.374 14.318 1.00 92.25 105 ASN A C 1
ATOM 827 O O . ASN A 1 105 ? -6.730 -0.219 13.939 1.00 92.25 105 ASN A O 1
#

Mean predicted aligned error: 7.59 Å

pLDDT: mean 80.86, std 19.17, range [26.64, 96.62]